Protein AF-A0A2A5NS09-F1 (afdb_monomer)

Secondary structure (DSSP, 8-state):
---------SHHHHHHHHHHHHHHHHHHHTT---HHHHHHHHHHHHHHHHHHHHHTT--HHHHIIIIIHHHHHHIIIIIHHHHTSTTSS-TT-TTTTS-HHHHHHHHHHHHHHTTSPP-

Structure (mmCIF, N/CA/C/O backbone):
data_AF-A0A2A5NS09-F1
#
_entry.id   AF-A0A2A5NS09-F1
#
loop_
_atom_site.group_PDB
_atom_site.id
_atom_site.type_symbol
_atom_site.label_atom_id
_atom_site.label_alt_id
_atom_site.label_comp_id
_atom_site.label_asym_id
_atom_site.label_entity_id
_atom_site.label_seq_id
_atom_site.pdbx_PDB_ins_code
_atom_site.Cartn_x
_atom_site.Cartn_y
_atom_site.Cartn_z
_atom_site.occupancy
_atom_site.B_iso_or_equiv
_atom_site.auth_seq_id
_atom_site.auth_comp_id
_atom_site.auth_asym_id
_atom_site.auth_atom_id
_atom_site.pdbx_PDB_model_num
ATOM 1 N N . MET A 1 1 ? -17.850 6.898 -13.454 1.00 37.12 1 MET A N 1
ATOM 2 C CA . MET A 1 1 ? -17.745 5.421 -13.516 1.00 37.12 1 MET A CA 1
ATOM 3 C C . MET A 1 1 ? -17.842 4.867 -12.102 1.00 37.12 1 MET A C 1
ATOM 5 O O . MET A 1 1 ? -17.076 5.320 -11.263 1.00 37.12 1 MET A O 1
ATOM 9 N N . ARG A 1 2 ? -18.754 3.927 -11.816 1.00 37.25 2 ARG A N 1
ATOM 10 C CA . ARG A 1 2 ? -18.730 3.177 -10.546 1.00 37.25 2 ARG A CA 1
ATOM 11 C C . ARG A 1 2 ? -17.694 2.058 -10.681 1.00 37.25 2 ARG A C 1
ATOM 13 O O . ARG A 1 2 ? -17.979 1.075 -11.358 1.00 37.25 2 ARG A O 1
ATOM 20 N N . ARG A 1 3 ? -16.507 2.205 -10.080 1.00 51.72 3 ARG A N 1
ATOM 21 C CA . ARG A 1 3 ? -15.619 1.048 -9.871 1.00 51.72 3 ARG A CA 1
ATOM 22 C C . ARG A 1 3 ? -16.339 0.081 -8.929 1.00 51.72 3 ARG A C 1
ATOM 24 O O . ARG A 1 3 ? -16.989 0.536 -7.988 1.00 51.72 3 ARG A O 1
ATOM 31 N N . HIS A 1 4 ? -16.266 -1.219 -9.193 1.00 50.66 4 HIS A N 1
ATOM 32 C CA . HIS A 1 4 ? -16.658 -2.211 -8.198 1.00 50.66 4 HIS A CA 1
ATOM 33 C C . HIS A 1 4 ? -15.612 -2.150 -7.086 1.00 50.66 4 HIS A C 1
ATOM 35 O O . HIS A 1 4 ? -14.474 -2.549 -7.288 1.00 50.66 4 HIS A O 1
ATOM 41 N N . LEU A 1 5 ? -15.967 -1.548 -5.951 1.00 58.00 5 LEU A N 1
ATOM 42 C CA . LEU A 1 5 ? -15.099 -1.547 -4.780 1.00 58.00 5 LEU A CA 1
ATOM 43 C C . LEU A 1 5 ? -15.114 -2.956 -4.192 1.00 58.00 5 LEU A C 1
ATOM 45 O O . LEU A 1 5 ? -16.172 -3.456 -3.808 1.00 58.00 5 LEU A O 1
ATOM 49 N N . MET A 1 6 ? -13.942 -3.585 -4.150 1.00 75.12 6 MET A N 1
ATOM 50 C CA . MET A 1 6 ? -13.727 -4.858 -3.474 1.00 75.12 6 MET A CA 1
ATOM 51 C C . MET A 1 6 ? -14.141 -4.713 -2.004 1.00 75.12 6 MET A C 1
ATOM 53 O O . MET A 1 6 ? -13.648 -3.840 -1.292 1.00 75.12 6 MET A O 1
ATOM 57 N N . HIS A 1 7 ? -15.108 -5.523 -1.568 1.00 80.75 7 HIS A N 1
ATOM 58 C CA . HIS A 1 7 ? -15.680 -5.420 -0.228 1.00 80.75 7 HIS A CA 1
ATOM 59 C C . HIS A 1 7 ? -15.016 -6.422 0.717 1.00 80.75 7 HIS A C 1
ATOM 61 O O . HIS A 1 7 ? -15.241 -7.632 0.621 1.00 80.75 7 HIS A O 1
ATOM 67 N N . ILE A 1 8 ? -14.206 -5.892 1.630 1.00 86.56 8 ILE A N 1
ATOM 68 C CA . ILE A 1 8 ? -13.604 -6.638 2.734 1.00 86.56 8 ILE A CA 1
ATOM 69 C C . ILE A 1 8 ? -14.675 -6.893 3.796 1.00 86.56 8 ILE A C 1
ATOM 71 O O . ILE A 1 8 ? -15.476 -6.009 4.101 1.00 86.56 8 ILE A O 1
ATOM 75 N N . ARG A 1 9 ? -14.708 -8.124 4.311 1.00 84.62 9 ARG A N 1
ATOM 76 C CA . ARG A 1 9 ? -15.764 -8.631 5.204 1.00 84.62 9 ARG A CA 1
ATOM 77 C C . ARG A 1 9 ? -15.309 -8.726 6.660 1.00 84.62 9 ARG A C 1
ATOM 79 O O . ARG A 1 9 ? -16.122 -8.581 7.565 1.00 84.62 9 ARG A O 1
ATOM 86 N N . ASP A 1 10 ? -14.020 -8.967 6.851 1.00 90.00 10 ASP A N 1
ATOM 87 C CA . ASP A 1 10 ? -13.370 -9.366 8.093 1.00 90.00 10 ASP A CA 1
ATOM 88 C C . ASP A 1 10 ? -11.856 -9.094 7.982 1.00 90.00 10 ASP A C 1
ATOM 90 O O . ASP A 1 10 ? -11.352 -8.731 6.913 1.00 90.00 10 ASP A O 1
ATOM 94 N N . THR A 1 11 ? -11.141 -9.239 9.099 1.00 91.31 11 THR A N 1
ATOM 95 C CA . THR A 1 11 ? -9.697 -8.978 9.179 1.00 91.31 11 THR A CA 1
ATOM 96 C C . THR A 1 11 ? -8.876 -9.986 8.374 1.00 91.31 11 THR A C 1
ATOM 98 O O . THR A 1 11 ? -7.915 -9.584 7.732 1.00 91.31 11 THR A O 1
ATOM 101 N N . GLU A 1 12 ? -9.278 -11.260 8.333 1.00 93.62 12 GLU A N 1
ATOM 102 C CA . GLU A 1 12 ? -8.576 -12.319 7.586 1.00 93.62 12 GLU A CA 1
ATOM 103 C C . GLU A 1 12 ? -8.541 -12.003 6.080 1.00 93.62 12 GLU A C 1
ATOM 105 O O . GLU A 1 12 ? -7.497 -12.089 5.434 1.00 93.62 12 GLU A O 1
ATOM 110 N N . HIS A 1 13 ? -9.655 -11.522 5.518 1.00 91.88 13 HIS A N 1
ATOM 111 C CA . HIS A 1 13 ? -9.697 -11.039 4.140 1.00 91.88 13 HIS A CA 1
ATOM 112 C C . HIS A 1 13 ? -8.877 -9.747 3.945 1.00 91.88 13 HIS A C 1
ATOM 114 O O . HIS A 1 13 ? -8.333 -9.537 2.864 1.00 91.88 13 HIS A O 1
ATOM 120 N N . ALA A 1 14 ? -8.747 -8.883 4.958 1.00 90.12 14 ALA A N 1
ATOM 121 C CA . ALA A 1 14 ? -7.880 -7.702 4.875 1.00 90.12 14 ALA A CA 1
ATOM 122 C C . ALA A 1 14 ? -6.386 -8.072 4.847 1.00 90.12 14 ALA A C 1
ATOM 124 O O . ALA A 1 14 ? -5.634 -7.512 4.049 1.00 90.12 14 ALA A O 1
ATOM 125 N N . GLU A 1 15 ? -5.979 -9.028 5.683 1.00 92.19 15 GLU A N 1
ATOM 126 C CA . GLU A 1 15 ? -4.620 -9.575 5.749 1.00 92.19 15 GLU A CA 1
ATOM 127 C C . GLU A 1 15 ? -4.251 -10.275 4.435 1.00 92.19 15 GLU A C 1
ATOM 129 O O . GLU A 1 15 ? -3.244 -9.926 3.821 1.00 92.19 15 GLU A O 1
ATOM 134 N N . LEU A 1 16 ? -5.126 -11.142 3.912 1.00 94.75 16 LEU A N 1
ATOM 135 C CA . LEU A 1 16 ? -4.926 -11.812 2.621 1.00 94.75 16 LEU A CA 1
ATOM 136 C C . LEU A 1 16 ? -4.728 -10.821 1.459 1.00 94.75 16 LEU A C 1
ATOM 138 O O . LEU A 1 16 ? -3.901 -11.047 0.577 1.00 94.75 16 LEU A O 1
ATOM 142 N N . LEU A 1 17 ? -5.449 -9.695 1.450 1.00 92.25 17 LEU A N 1
ATOM 143 C CA . LEU A 1 17 ? -5.276 -8.669 0.416 1.00 92.25 17 LEU A CA 1
ATOM 144 C C . LEU A 1 17 ? -3.979 -7.859 0.577 1.00 92.25 17 LEU A C 1
ATOM 146 O O . LEU A 1 17 ? -3.458 -7.369 -0.428 1.00 92.25 17 LEU A O 1
ATOM 150 N N . LEU A 1 18 ? -3.441 -7.731 1.795 1.00 91.44 18 LEU A N 1
ATOM 151 C CA . LEU A 1 18 ? -2.102 -7.176 2.028 1.00 91.44 18 LEU A CA 1
ATOM 152 C C . LEU A 1 18 ? -1.002 -8.150 1.585 1.00 91.44 18 LEU A C 1
ATOM 154 O O . LEU A 1 18 ? -0.049 -7.713 0.939 1.00 91.44 18 LEU A O 1
ATOM 158 N N . ASP A 1 19 ? -1.162 -9.449 1.837 1.00 94.12 19 ASP A N 1
ATOM 159 C CA . ASP A 1 19 ? -0.243 -10.484 1.346 1.00 94.12 19 ASP A CA 1
ATOM 160 C C . ASP A 1 19 ? -0.219 -10.529 -0.191 1.00 94.12 19 ASP A C 1
ATOM 162 O O . ASP A 1 19 ? 0.855 -10.553 -0.800 1.00 94.12 19 ASP A O 1
ATOM 166 N N . GLU A 1 20 ? -1.384 -10.445 -0.849 1.00 93.69 20 GLU A N 1
ATOM 167 C CA . GLU A 1 20 ? -1.457 -10.329 -2.312 1.00 93.69 20 GLU A CA 1
ATOM 168 C C . GLU A 1 20 ? -0.755 -9.056 -2.822 1.00 93.69 20 GLU A C 1
ATOM 170 O O . GLU A 1 20 ? -0.030 -9.113 -3.818 1.00 93.69 20 GLU A O 1
ATOM 175 N N . VAL A 1 21 ? -0.902 -7.912 -2.137 1.00 90.44 21 VAL A N 1
ATOM 176 C CA . VAL A 1 21 ? -0.146 -6.683 -2.454 1.00 90.44 21 VAL A CA 1
ATOM 177 C C . VAL A 1 21 ? 1.363 -6.920 -2.339 1.00 90.44 21 VAL A C 1
ATOM 179 O O . VAL A 1 21 ? 2.091 -6.576 -3.274 1.00 90.44 21 VAL A O 1
ATOM 182 N N . GLY A 1 22 ? 1.830 -7.550 -1.258 1.00 90.31 22 GLY A N 1
ATOM 183 C CA . GLY A 1 22 ? 3.239 -7.902 -1.064 1.00 90.31 22 GLY A CA 1
ATOM 184 C C . GLY A 1 22 ? 3.780 -8.804 -2.178 1.00 90.31 22 GLY A C 1
ATOM 185 O O . GLY A 1 22 ? 4.849 -8.534 -2.729 1.00 90.31 22 GLY A O 1
ATOM 186 N N . ALA A 1 23 ? 3.005 -9.806 -2.600 1.00 92.12 23 ALA A N 1
ATOM 187 C CA . ALA A 1 23 ? 3.361 -10.691 -3.708 1.00 92.12 23 ALA A CA 1
ATOM 188 C C . ALA A 1 23 ? 3.511 -9.936 -5.045 1.00 92.12 23 ALA A C 1
ATOM 190 O O . ALA A 1 23 ? 4.478 -10.167 -5.777 1.00 92.12 23 ALA A O 1
ATOM 191 N N . TYR A 1 24 ? 2.622 -8.983 -5.358 1.00 88.62 24 TYR A N 1
ATOM 192 C CA . TYR A 1 24 ? 2.789 -8.122 -6.538 1.00 88.62 24 TYR A CA 1
ATOM 193 C C . TYR A 1 24 ? 4.014 -7.204 -6.422 1.00 88.62 24 TYR A C 1
ATOM 195 O O . TYR A 1 24 ? 4.738 -7.029 -7.407 1.00 88.62 24 TYR A O 1
ATOM 203 N N . GLN A 1 25 ? 4.281 -6.636 -5.239 1.00 88.12 25 GLN A N 1
ATOM 204 C CA . GLN A 1 25 ? 5.475 -5.818 -5.013 1.00 88.12 25 GLN A CA 1
ATOM 205 C C . GLN A 1 25 ? 6.757 -6.631 -5.229 1.00 88.12 25 GLN A C 1
ATOM 207 O O . GLN A 1 25 ? 7.677 -6.144 -5.892 1.00 88.12 25 GLN A O 1
ATOM 212 N N . GLN A 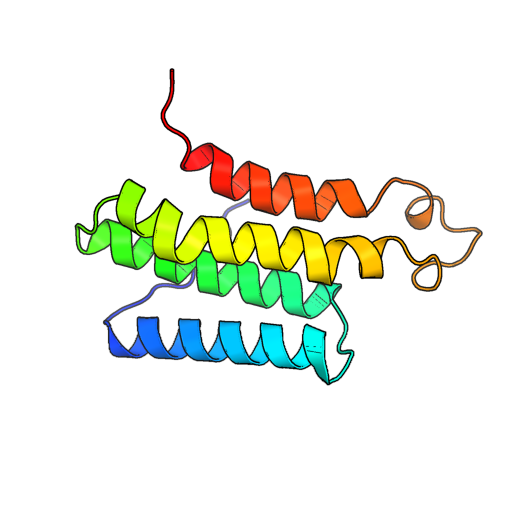1 26 ? 6.806 -7.872 -4.737 1.00 88.38 26 GLN A N 1
ATOM 213 C CA . GLN A 1 26 ? 7.933 -8.783 -4.931 1.00 88.38 26 GLN A CA 1
ATOM 214 C C . GLN A 1 26 ? 8.100 -9.170 -6.408 1.00 88.38 26 GLN A C 1
ATOM 216 O O . GLN A 1 2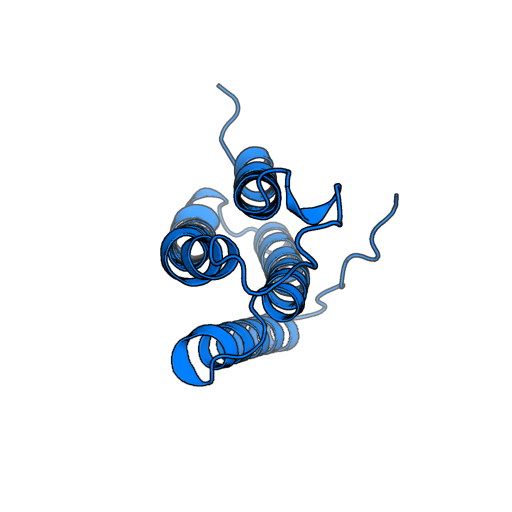6 ? 9.190 -9.021 -6.959 1.00 88.38 26 GLN A O 1
ATOM 221 N N . ALA A 1 27 ? 7.021 -9.576 -7.086 1.00 86.44 27 ALA A N 1
ATOM 222 C CA . ALA A 1 27 ? 7.055 -9.955 -8.500 1.00 86.44 27 ALA A CA 1
ATOM 223 C C . ALA A 1 27 ? 7.548 -8.810 -9.405 1.00 86.44 27 ALA A C 1
ATOM 225 O O . ALA A 1 27 ? 8.362 -9.031 -10.307 1.00 86.44 27 ALA A O 1
ATOM 226 N N . ILE A 1 28 ? 7.111 -7.571 -9.145 1.00 82.31 28 ILE A N 1
ATOM 227 C CA . ILE A 1 28 ? 7.636 -6.384 -9.832 1.00 82.31 28 ILE A CA 1
ATOM 228 C C . ILE A 1 28 ? 9.113 -6.186 -9.477 1.00 82.31 28 ILE A C 1
ATOM 230 O O . ILE A 1 28 ? 9.950 -6.066 -10.372 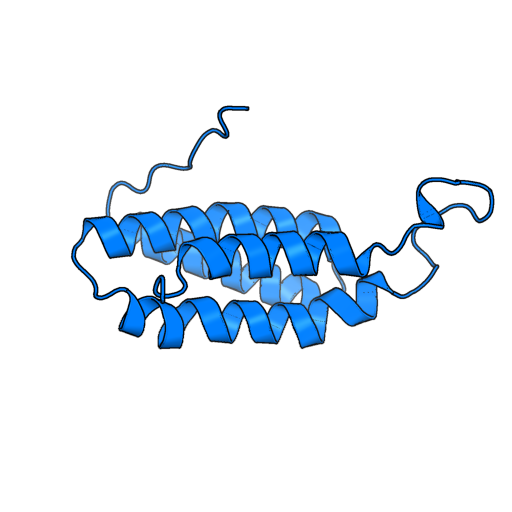1.00 82.31 28 ILE A O 1
ATOM 234 N N . THR A 1 29 ? 9.454 -6.130 -8.188 1.00 83.62 29 THR A N 1
ATOM 235 C CA . THR A 1 29 ? 10.791 -5.717 -7.732 1.00 83.62 29 THR A CA 1
ATOM 236 C C . THR A 1 29 ? 11.870 -6.719 -8.147 1.00 83.62 29 THR A C 1
ATOM 238 O O . THR A 1 29 ? 12.845 -6.316 -8.788 1.00 83.62 29 THR A O 1
ATOM 241 N N . GLU A 1 30 ? 11.666 -8.000 -7.835 1.00 85.00 30 GLU A N 1
ATOM 242 C CA . GLU A 1 30 ? 12.651 -9.084 -7.944 1.00 85.00 30 GLU A CA 1
ATOM 243 C C . GLU A 1 30 ? 12.531 -9.868 -9.254 1.00 85.00 30 GLU A C 1
ATOM 245 O O . GLU A 1 30 ? 13.534 -10.102 -9.925 1.00 85.00 30 GLU A O 1
ATOM 250 N N . SER A 1 31 ? 11.313 -10.261 -9.646 1.00 76.38 31 SER A N 1
ATOM 251 C CA . SER A 1 31 ? 11.093 -11.110 -10.831 1.00 76.38 31 SER A CA 1
ATOM 252 C C . SER A 1 31 ? 10.997 -10.331 -12.146 1.00 76.38 31 SER A C 1
ATOM 254 O O . SER A 1 31 ? 10.896 -10.938 -13.209 1.00 76.38 31 SER A O 1
ATOM 256 N N . GLY A 1 32 ? 11.014 -8.994 -12.096 1.00 76.06 32 GLY A N 1
ATOM 257 C CA . GLY A 1 32 ? 10.920 -8.145 -13.286 1.00 76.06 32 GLY A CA 1
ATOM 258 C C . GLY A 1 32 ? 9.560 -8.202 -13.991 1.00 76.06 32 GLY A C 1
ATOM 259 O O . GLY A 1 32 ? 9.492 -7.889 -15.178 1.00 76.06 32 GLY A O 1
ATOM 260 N N . ALA A 1 33 ? 8.495 -8.601 -13.285 1.00 76.50 33 ALA A N 1
ATOM 261 C CA . ALA A 1 33 ? 7.140 -8.653 -13.831 1.00 76.50 33 ALA A CA 1
ATOM 262 C C . ALA A 1 33 ? 6.664 -7.272 -14.321 1.00 76.50 33 ALA A C 1
ATOM 264 O O . ALA A 1 33 ? 7.158 -6.239 -13.858 1.00 76.50 33 ALA A O 1
ATOM 265 N N . ASP A 1 34 ? 5.684 -7.256 -15.236 1.00 74.00 34 ASP A N 1
ATOM 266 C CA . ASP A 1 34 ? 5.147 -6.014 -15.801 1.00 74.00 34 ASP A CA 1
ATOM 267 C C . ASP A 1 34 ? 4.668 -5.057 -14.689 1.00 74.00 34 ASP A C 1
ATOM 269 O O . ASP A 1 34 ? 3.691 -5.357 -13.989 1.00 74.00 34 ASP A O 1
ATOM 273 N N . PRO A 1 35 ? 5.311 -3.882 -14.532 1.00 72.44 35 PRO A N 1
ATOM 274 C CA . PRO A 1 35 ? 4.916 -2.924 -13.515 1.00 72.44 35 PRO A CA 1
ATOM 275 C C . PRO A 1 35 ? 3.532 -2.323 -13.780 1.00 72.44 35 PRO A C 1
ATOM 277 O O . PRO A 1 35 ? 2.937 -1.802 -12.842 1.00 72.44 35 PRO A O 1
ATOM 280 N N . ARG A 1 36 ? 3.000 -2.375 -15.013 1.00 69.62 36 ARG A N 1
ATOM 281 C CA . ARG A 1 36 ? 1.686 -1.800 -15.337 1.00 69.62 36 ARG A CA 1
ATOM 282 C C . ARG A 1 36 ? 0.554 -2.661 -14.780 1.00 69.62 36 ARG A C 1
ATOM 284 O O . ARG A 1 36 ? -0.230 -2.172 -13.968 1.00 69.62 36 ARG A O 1
ATOM 291 N N . GLY A 1 37 ? 0.506 -3.941 -15.156 1.00 69.75 37 GLY A N 1
ATOM 292 C CA . GLY A 1 37 ? -0.501 -4.887 -14.669 1.00 69.75 37 GLY A CA 1
ATOM 293 C C . GLY A 1 37 ? -0.464 -5.075 -13.150 1.00 69.75 37 GLY A C 1
ATOM 294 O O . GLY A 1 37 ? -1.512 -5.070 -12.503 1.00 69.75 37 GLY A O 1
ATOM 295 N N . GLY A 1 38 ? 0.733 -5.165 -12.560 1.00 78.12 38 GLY A N 1
ATOM 296 C CA . GLY A 1 38 ? 0.868 -5.285 -11.107 1.00 78.12 38 GLY A CA 1
ATOM 297 C C . GLY A 1 38 ? 0.476 -4.012 -10.341 1.00 78.12 38 GLY A C 1
ATOM 298 O O . GLY A 1 38 ? -0.128 -4.116 -9.278 1.00 78.12 38 GLY A O 1
ATOM 299 N N . ALA A 1 39 ? 0.735 -2.809 -10.874 1.00 75.94 39 ALA A N 1
ATOM 300 C CA . ALA A 1 39 ? 0.372 -1.558 -10.197 1.00 75.94 39 ALA A CA 1
ATOM 301 C C . ALA A 1 39 ? -1.146 -1.360 -10.052 1.00 75.94 39 ALA A C 1
ATOM 303 O O . ALA A 1 39 ? -1.601 -0.895 -9.006 1.00 75.94 39 ALA A O 1
ATOM 304 N N . ASP A 1 40 ? -1.936 -1.720 -11.068 1.00 77.94 40 ASP A N 1
ATOM 305 C CA . ASP A 1 40 ? -3.399 -1.636 -10.976 1.00 77.94 40 ASP A CA 1
ATOM 306 C C . ASP A 1 40 ? -3.969 -2.683 -10.004 1.00 77.94 40 ASP A C 1
ATOM 308 O O . ASP A 1 40 ? -4.848 -2.351 -9.204 1.00 77.94 40 ASP A O 1
ATOM 312 N N . ALA A 1 41 ? -3.413 -3.901 -9.995 1.00 83.44 41 ALA A N 1
ATOM 313 C CA . ALA A 1 41 ? -3.793 -4.955 -9.053 1.00 83.44 41 ALA A CA 1
ATOM 314 C C . ALA A 1 41 ? -3.462 -4.598 -7.590 1.00 83.44 41 ALA A C 1
ATOM 316 O O . ALA A 1 41 ? -4.282 -4.860 -6.705 1.00 83.44 41 ALA A O 1
ATOM 317 N N . ILE A 1 42 ? -2.306 -3.962 -7.347 1.00 86.44 42 ILE A N 1
ATOM 318 C CA . ILE A 1 42 ? -1.923 -3.397 -6.043 1.00 86.44 42 ILE A CA 1
ATOM 319 C C . ILE A 1 42 ? -2.909 -2.305 -5.633 1.00 86.44 42 ILE A C 1
ATOM 321 O O . ILE A 1 42 ? -3.451 -2.354 -4.530 1.00 86.44 42 ILE A O 1
ATOM 325 N N . LEU A 1 43 ? -3.162 -1.325 -6.510 1.00 81.44 43 LEU A N 1
ATOM 326 C CA . LEU A 1 43 ? -3.989 -0.166 -6.178 1.00 81.44 43 LEU A CA 1
ATOM 327 C C . LEU A 1 43 ? -5.412 -0.574 -5.784 1.00 81.44 43 LEU A C 1
ATOM 329 O O . LEU A 1 43 ? -5.946 -0.018 -4.828 1.00 81.44 43 LEU A O 1
ATOM 333 N N . GLU A 1 44 ? -6.029 -1.526 -6.487 1.00 84.44 44 GLU A N 1
ATOM 334 C CA . GLU A 1 44 ? -7.379 -2.014 -6.176 1.00 84.44 44 GLU A CA 1
ATOM 335 C C . GLU A 1 44 ? -7.472 -2.608 -4.760 1.00 84.44 44 GLU A C 1
ATOM 337 O O . GLU A 1 44 ? -8.320 -2.193 -3.967 1.00 84.44 44 GLU A O 1
ATOM 342 N N . ARG A 1 45 ? -6.553 -3.519 -4.425 1.00 87.88 45 ARG A N 1
ATOM 343 C CA . ARG A 1 45 ? -6.499 -4.231 -3.136 1.00 87.88 45 ARG A CA 1
ATOM 344 C C . ARG A 1 45 ? -6.155 -3.302 -1.987 1.00 87.88 45 ARG A C 1
ATOM 346 O O . ARG A 1 45 ? -6.873 -3.234 -0.994 1.00 87.88 45 ARG A O 1
ATOM 353 N N . PHE A 1 46 ? -5.092 -2.523 -2.166 1.00 87.75 46 PHE A N 1
ATOM 354 C CA . PHE A 1 46 ? -4.638 -1.542 -1.193 1.00 87.75 46 PHE A CA 1
ATOM 355 C C . PHE A 1 46 ? -5.733 -0.507 -0.893 1.00 87.75 46 PHE A C 1
ATOM 357 O O . PHE A 1 46 ? -5.956 -0.154 0.265 1.00 87.75 46 PHE A O 1
ATOM 364 N N . SER A 1 47 ? -6.495 -0.090 -1.914 1.00 83.25 47 SER A N 1
ATOM 365 C CA . SER A 1 47 ? -7.642 0.806 -1.725 1.00 83.25 47 SER A CA 1
ATOM 366 C C . SER A 1 47 ? -8.749 0.192 -0.868 1.00 83.25 47 SER A C 1
ATOM 368 O O . SER A 1 47 ? -9.380 0.900 -0.080 1.00 83.25 47 SER A O 1
ATOM 370 N N . ALA A 1 48 ? -9.007 -1.108 -1.031 1.00 86.12 48 ALA A N 1
ATOM 371 C CA . ALA A 1 48 ? -9.997 -1.828 -0.242 1.00 86.12 48 ALA A CA 1
ATOM 372 C C . ALA A 1 48 ? -9.560 -1.948 1.226 1.00 86.12 48 ALA A C 1
ATOM 374 O O . ALA A 1 48 ? -10.360 -1.671 2.118 1.00 86.12 48 ALA A O 1
ATOM 375 N N . VAL A 1 49 ? -8.284 -2.270 1.476 1.00 89.56 49 VAL A N 1
ATOM 376 C CA . VAL A 1 49 ? -7.713 -2.369 2.831 1.00 89.56 49 VAL A CA 1
ATOM 377 C C . VAL A 1 49 ? -7.752 -1.022 3.555 1.00 89.56 49 VAL A C 1
ATOM 379 O O . VAL A 1 49 ? -8.230 -0.955 4.685 1.00 89.56 49 VAL A O 1
ATOM 382 N N . VAL A 1 50 ? -7.345 0.072 2.901 1.00 87.94 50 VAL A N 1
ATOM 383 C CA . VAL A 1 50 ? -7.432 1.429 3.479 1.00 87.94 50 VAL A CA 1
ATOM 384 C C . VAL A 1 50 ? -8.879 1.794 3.834 1.00 87.94 50 VAL A C 1
ATOM 386 O O . VAL A 1 50 ? -9.139 2.289 4.931 1.00 87.94 50 VAL A O 1
ATOM 389 N N . ALA A 1 51 ? -9.840 1.508 2.948 1.00 86.31 51 ALA A N 1
ATOM 390 C CA . ALA A 1 51 ? -11.258 1.751 3.220 1.00 86.31 51 ALA A CA 1
ATOM 391 C C . ALA A 1 51 ? -11.798 0.889 4.378 1.00 86.31 51 ALA A C 1
ATOM 393 O O . ALA A 1 51 ? -12.599 1.371 5.183 1.00 86.31 51 ALA A O 1
ATOM 394 N N . TYR A 1 52 ? -11.346 -0.363 4.492 1.00 90.12 52 TYR A N 1
ATOM 395 C CA . TYR A 1 52 ? -11.701 -1.250 5.597 1.00 90.12 52 TYR A CA 1
ATOM 396 C C . TYR A 1 52 ? -11.156 -0.744 6.937 1.00 90.12 52 TYR A C 1
ATOM 398 O O . TYR A 1 52 ? -11.938 -0.594 7.873 1.00 90.12 52 TYR A O 1
ATOM 406 N N . LEU A 1 53 ? -9.869 -0.400 7.028 1.00 88.25 53 LEU A N 1
ATOM 407 C CA . LEU A 1 53 ? -9.260 0.105 8.266 1.00 88.25 53 LEU A CA 1
ATOM 408 C C . LEU A 1 53 ? -9.955 1.381 8.769 1.00 88.25 53 LEU A C 1
ATOM 410 O O . LEU A 1 53 ? -10.287 1.477 9.950 1.00 88.25 53 LEU A O 1
ATOM 414 N N . LEU A 1 54 ? -10.288 2.309 7.865 1.00 87.06 54 LEU A N 1
ATOM 415 C CA . LEU A 1 54 ? -11.104 3.483 8.198 1.00 87.06 54 LEU A CA 1
ATOM 416 C C . LEU A 1 54 ? -12.497 3.092 8.723 1.00 87.06 54 LEU A C 1
ATOM 418 O O . LEU A 1 54 ? -12.975 3.685 9.687 1.00 87.06 54 LEU A O 1
ATOM 422 N N . SER A 1 55 ? -13.139 2.068 8.147 1.00 88.75 55 SER A N 1
ATOM 423 C CA . SER A 1 55 ? -14.436 1.566 8.636 1.00 88.75 55 SER A CA 1
ATOM 424 C C . SER A 1 55 ? -14.363 0.899 10.017 1.00 88.75 55 SER A C 1
ATOM 426 O O . SER A 1 55 ? -15.353 0.914 10.745 1.00 88.75 55 SER A O 1
ATOM 428 N N . GLN A 1 56 ? -13.202 0.347 10.389 1.00 90.94 56 GLN A N 1
ATOM 429 C CA . GLN A 1 56 ? -12.939 -0.223 11.717 1.00 90.94 56 GLN A CA 1
ATOM 430 C C . GLN A 1 56 ? -12.536 0.840 12.760 1.00 90.94 56 GLN A C 1
ATOM 432 O O . GLN A 1 56 ? -12.317 0.505 13.921 1.00 90.94 56 GLN A O 1
ATOM 437 N N . GLY A 1 57 ? -12.455 2.120 12.373 1.00 90.56 57 GLY A N 1
ATOM 438 C CA . GLY A 1 57 ? -12.143 3.231 13.276 1.00 90.56 57 GLY A CA 1
ATOM 439 C C . GLY A 1 57 ? -10.65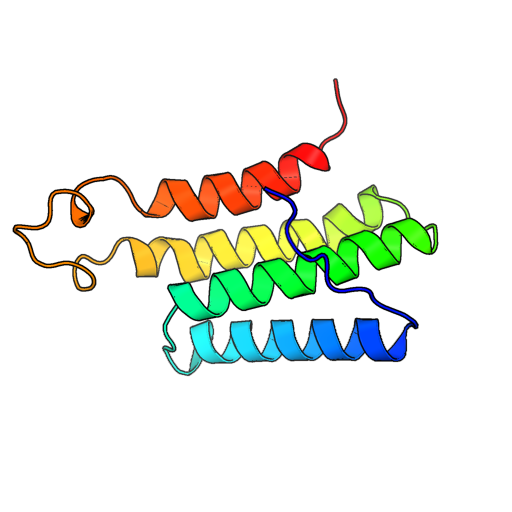0 3.490 13.502 1.00 90.56 57 GLY A C 1
ATOM 440 O O . GLY A 1 57 ? -10.306 4.204 14.441 1.00 90.56 57 GLY A O 1
ATOM 441 N N . TYR A 1 58 ? -9.763 2.948 12.660 1.00 89.38 58 TYR A N 1
ATOM 442 C CA . TYR A 1 58 ? -8.341 3.304 12.695 1.00 89.38 58 TYR A CA 1
ATOM 443 C C . TYR A 1 58 ? -8.137 4.764 12.272 1.00 89.38 58 TYR A C 1
ATOM 445 O O . TYR A 1 58 ? -8.755 5.248 11.320 1.00 89.38 58 TYR A O 1
ATOM 453 N N . GLU A 1 59 ? -7.236 5.464 12.962 1.00 90.44 59 GLU A N 1
ATOM 454 C CA . GLU A 1 59 ? -6.939 6.866 12.678 1.00 90.44 59 GLU A CA 1
ATOM 455 C C . GLU A 1 59 ? -6.278 7.038 11.305 1.00 90.44 59 GLU A C 1
ATOM 457 O O . GLU A 1 59 ? -5.322 6.340 10.957 1.00 90.44 59 GLU A O 1
ATOM 462 N N . LEU A 1 60 ? -6.767 8.018 10.538 1.00 83.12 60 LEU A N 1
ATOM 463 C CA . LEU A 1 60 ? -6.285 8.295 9.184 1.00 83.12 60 LEU A CA 1
ATOM 464 C C . LEU A 1 60 ? -4.778 8.580 9.152 1.00 83.12 60 LEU A C 1
ATOM 466 O O . LEU A 1 60 ? -4.105 8.151 8.221 1.00 83.12 60 LEU A O 1
ATOM 470 N N . ASP A 1 61 ? -4.244 9.256 10.168 1.00 82.62 6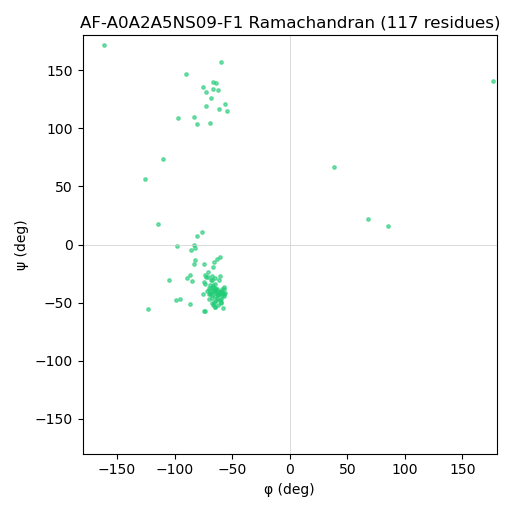1 ASP A N 1
ATOM 471 C CA . ASP A 1 61 ? -2.824 9.608 10.237 1.00 82.62 61 ASP A CA 1
ATOM 472 C C . ASP A 1 61 ? -1.946 8.366 10.466 1.00 82.62 61 ASP A C 1
ATOM 474 O O . ASP A 1 61 ? -0.927 8.201 9.800 1.00 82.62 61 ASP A O 1
ATOM 478 N N . SER A 1 62 ? -2.412 7.413 11.279 1.00 86.69 62 SER A N 1
ATOM 479 C CA . SER A 1 62 ? -1.755 6.111 11.449 1.00 86.69 62 SER A CA 1
ATOM 480 C C . SER A 1 62 ? -1.747 5.305 10.140 1.00 86.69 62 SER A C 1
ATOM 482 O O . SER A 1 62 ? -0.715 4.771 9.730 1.00 86.69 62 SER A O 1
ATOM 484 N N . ILE A 1 63 ? -2.869 5.298 9.407 1.00 84.88 63 ILE A N 1
ATOM 485 C CA . ILE A 1 63 ? -2.969 4.668 8.079 1.00 84.88 63 ILE A CA 1
ATOM 486 C C . ILE A 1 63 ? -2.055 5.373 7.054 1.00 84.88 63 ILE A C 1
ATOM 488 O O . ILE A 1 63 ? -1.427 4.699 6.228 1.00 84.88 63 ILE A O 1
ATOM 492 N N . ARG A 1 64 ? -1.938 6.713 7.099 1.00 83.06 64 ARG A N 1
ATOM 493 C CA . ARG A 1 64 ? -1.014 7.479 6.239 1.00 83.06 64 ARG A CA 1
ATOM 494 C C . ARG A 1 64 ? 0.422 7.013 6.435 1.00 83.06 64 ARG A C 1
ATOM 496 O O . ARG A 1 64 ? 1.083 6.663 5.460 1.00 83.06 64 ARG A O 1
ATOM 503 N N . GLU A 1 65 ? 0.880 7.024 7.681 1.00 84.62 65 GLU A N 1
ATOM 504 C CA . GLU A 1 65 ? 2.274 6.764 8.035 1.00 84.62 65 GLU A CA 1
ATOM 505 C C . GLU A 1 65 ? 2.673 5.304 7.823 1.00 84.62 65 GLU A C 1
ATOM 507 O O . GLU A 1 65 ? 3.746 5.043 7.281 1.00 84.62 65 GLU A O 1
ATOM 512 N N . GLN A 1 66 ? 1.815 4.352 8.201 1.00 87.62 66 GLN A N 1
ATOM 513 C CA . GLN A 1 66 ? 2.167 2.929 8.178 1.00 87.62 66 GLN A CA 1
ATOM 514 C C . GLN A 1 66 ? 1.922 2.251 6.825 1.00 87.62 66 GLN A C 1
ATOM 516 O O . GLN A 1 66 ? 2.595 1.272 6.512 1.00 87.62 66 GLN A O 1
ATOM 521 N N . LEU A 1 67 ? 0.981 2.751 6.015 1.00 86.94 67 LEU A N 1
ATOM 522 C CA . LEU A 1 67 ? 0.587 2.107 4.757 1.00 86.94 67 LEU A CA 1
ATOM 523 C C . LEU A 1 67 ? 0.746 3.032 3.547 1.00 86.94 67 LEU A C 1
ATOM 525 O O . LEU A 1 67 ? 1.414 2.670 2.577 1.00 86.94 67 LEU A O 1
ATOM 529 N N . ILE A 1 68 ? 0.130 4.219 3.567 1.00 82.62 68 ILE A N 1
ATOM 530 C CA . ILE A 1 68 ? 0.005 5.049 2.355 1.00 82.62 68 ILE A CA 1
ATOM 531 C C . ILE A 1 68 ? 1.353 5.636 1.921 1.00 82.62 68 ILE A C 1
ATOM 533 O O . ILE A 1 68 ? 1.688 5.564 0.737 1.00 82.62 68 ILE A O 1
ATOM 537 N N . TYR A 1 69 ? 2.139 6.203 2.841 1.00 84.75 69 TYR A N 1
ATOM 538 C CA . TYR A 1 69 ? 3.445 6.774 2.502 1.00 84.75 69 TYR A CA 1
ATOM 539 C C . TYR A 1 69 ? 4.472 5.704 2.085 1.00 84.75 69 TYR A C 1
ATOM 541 O O . TYR A 1 69 ? 5.060 5.885 1.018 1.00 84.75 69 TYR A O 1
ATOM 549 N N . PRO A 1 70 ? 4.636 4.560 2.788 1.00 85.44 70 PRO A N 1
ATOM 550 C CA . PRO A 1 70 ? 5.510 3.480 2.322 1.00 85.44 70 PRO A CA 1
ATOM 551 C C . PRO A 1 70 ? 5.134 2.951 0.931 1.00 85.44 70 PRO A C 1
ATOM 553 O O . PRO A 1 70 ? 6.010 2.772 0.084 1.00 85.44 70 PRO A O 1
ATOM 556 N N . MET A 1 71 ? 3.836 2.768 0.652 1.00 85.19 71 MET A N 1
ATOM 557 C CA . MET A 1 71 ? 3.355 2.332 -0.665 1.00 85.19 71 MET A CA 1
ATOM 558 C C . MET A 1 71 ? 3.640 3.371 -1.760 1.00 85.19 71 MET A C 1
ATOM 560 O O . MET A 1 71 ? 4.111 3.022 -2.847 1.00 85.19 71 MET A O 1
ATOM 564 N N . ARG A 1 72 ? 3.395 4.659 -1.475 1.00 78.56 72 ARG A N 1
ATOM 565 C CA . ARG A 1 72 ? 3.702 5.769 -2.389 1.00 78.56 72 ARG A CA 1
ATOM 566 C C . ARG A 1 72 ? 5.190 5.810 -2.717 1.00 78.56 72 ARG A C 1
ATOM 568 O O . ARG A 1 72 ? 5.548 5.884 -3.890 1.00 78.56 72 ARG A O 1
ATOM 575 N N . ASP A 1 73 ? 6.041 5.753 -1.700 1.00 79.94 73 ASP A N 1
ATOM 576 C CA . ASP A 1 73 ? 7.484 5.894 -1.865 1.00 79.94 73 ASP A CA 1
ATOM 577 C C . ASP A 1 73 ? 8.059 4.678 -2.612 1.00 79.94 73 ASP A C 1
ATOM 579 O O . ASP A 1 73 ? 8.801 4.853 -3.580 1.00 79.94 73 ASP A O 1
ATOM 583 N N . TRP A 1 74 ? 7.617 3.452 -2.294 1.00 83.75 74 TRP A N 1
ATOM 584 C CA . TRP A 1 74 ? 7.958 2.261 -3.084 1.00 83.75 74 TRP A CA 1
ATOM 585 C C . TRP A 1 74 ? 7.549 2.403 -4.559 1.00 83.75 74 TRP A C 1
ATOM 587 O O . TRP A 1 74 ? 8.348 2.105 -5.447 1.00 83.75 74 TRP A O 1
ATOM 597 N N . ALA A 1 75 ? 6.345 2.900 -4.860 1.00 78.25 75 ALA A N 1
ATOM 598 C CA . ALA A 1 75 ? 5.908 3.083 -6.244 1.00 78.25 75 ALA A CA 1
ATOM 599 C C . ALA A 1 75 ? 6.725 4.161 -6.987 1.00 78.25 75 ALA A C 1
ATOM 601 O O . ALA A 1 75 ? 7.057 3.988 -8.165 1.00 78.25 75 ALA A O 1
ATOM 602 N N . VAL A 1 76 ? 7.100 5.246 -6.300 1.00 76.38 76 VAL A N 1
ATOM 603 C CA . VAL A 1 76 ? 7.959 6.312 -6.842 1.00 76.38 76 VAL A CA 1
ATOM 604 C C . VAL A 1 76 ? 9.366 5.798 -7.163 1.00 76.38 76 VAL A C 1
ATOM 606 O O . VAL A 1 76 ? 9.896 6.144 -8.217 1.00 76.38 76 VAL A O 1
ATOM 609 N N . PHE A 1 77 ? 9.965 4.955 -6.316 1.00 77.50 77 PHE A N 1
ATOM 610 C CA . PHE A 1 77 ? 11.335 4.467 -6.528 1.00 77.50 77 PHE A CA 1
ATOM 611 C C . PHE A 1 77 ? 11.432 3.182 -7.369 1.00 77.50 77 PHE A C 1
ATOM 613 O O . PHE A 1 77 ? 12.422 3.000 -8.078 1.00 77.50 77 PHE A O 1
ATOM 620 N N . THR A 1 78 ? 10.417 2.315 -7.355 1.00 76.25 78 THR A N 1
ATOM 621 C CA . THR A 1 78 ? 10.442 1.020 -8.062 1.00 76.25 78 THR A CA 1
ATOM 622 C C . THR A 1 78 ? 9.722 1.063 -9.406 1.00 76.25 78 THR A C 1
ATOM 624 O O . THR A 1 78 ? 10.258 0.587 -10.411 1.00 76.25 78 THR A O 1
ATOM 627 N N . ILE A 1 79 ? 8.507 1.620 -9.449 1.00 72.31 79 ILE A N 1
ATOM 628 C CA . ILE A 1 79 ? 7.651 1.558 -10.640 1.00 72.31 79 ILE A CA 1
ATOM 629 C C . ILE A 1 79 ? 7.953 2.710 -11.603 1.00 72.31 79 ILE A C 1
ATOM 631 O O . ILE A 1 79 ? 8.196 2.468 -12.790 1.00 72.31 79 ILE A O 1
ATOM 635 N N . ALA A 1 80 ? 7.973 3.956 -11.117 1.00 66.62 80 ALA A N 1
ATOM 636 C CA . ALA A 1 80 ? 8.114 5.125 -11.990 1.00 66.62 80 ALA A CA 1
ATOM 637 C C . ALA A 1 80 ? 9.383 5.099 -12.881 1.00 66.62 80 ALA A C 1
ATOM 639 O O . ALA A 1 80 ? 9.249 5.376 -14.075 1.00 66.62 80 ALA A O 1
ATOM 640 N N . PRO A 1 81 ? 10.582 4.690 -12.406 1.00 66.19 81 PRO A N 1
ATOM 641 C CA . PRO A 1 81 ? 11.780 4.639 -13.250 1.00 66.19 81 PRO A CA 1
ATOM 642 C C . PRO A 1 81 ? 11.721 3.555 -14.332 1.00 66.19 81 PRO A C 1
ATOM 644 O O . PRO A 1 81 ? 12.288 3.726 -15.411 1.00 66.19 81 PRO A O 1
ATOM 647 N N . ARG A 1 82 ? 11.021 2.441 -14.072 1.00 62.97 82 ARG A N 1
ATOM 648 C CA . ARG A 1 82 ? 10.844 1.350 -15.045 1.00 62.97 82 ARG A CA 1
ATOM 649 C C . ARG A 1 82 ? 9.844 1.729 -16.139 1.00 62.97 82 ARG A C 1
ATOM 651 O O . ARG A 1 82 ? 10.042 1.360 -17.289 1.00 62.97 82 ARG A O 1
ATOM 658 N N . TRP A 1 83 ? 8.838 2.540 -15.808 1.00 59.16 83 TRP A N 1
ATOM 659 C CA . TRP A 1 83 ? 7.849 3.064 -16.762 1.00 59.16 83 TRP A CA 1
ATOM 660 C C . TRP A 1 83 ? 8.405 4.175 -17.679 1.00 59.16 83 TRP A C 1
ATOM 662 O O . TRP A 1 83 ? 7.812 4.470 -18.713 1.00 59.16 83 TRP A O 1
ATOM 672 N N . ILE A 1 84 ? 9.541 4.786 -17.321 1.00 51.00 84 ILE A N 1
ATOM 673 C CA . ILE A 1 84 ? 10.242 5.799 -18.137 1.00 51.00 84 ILE A CA 1
ATOM 674 C C . ILE A 1 84 ? 11.125 5.152 -19.226 1.00 51.00 84 ILE A C 1
ATOM 676 O O . ILE A 1 84 ? 11.552 5.836 -20.157 1.00 51.00 84 ILE A O 1
ATOM 680 N N . ARG A 1 85 ? 11.386 3.835 -19.171 1.00 44.03 85 ARG A N 1
ATOM 681 C CA . ARG A 1 85 ? 12.144 3.149 -20.229 1.00 44.03 85 ARG A CA 1
ATOM 682 C C . ARG A 1 85 ? 11.295 3.006 -21.505 1.00 44.03 85 ARG A C 1
ATOM 684 O O . ARG A 1 85 ? 10.167 2.524 -21.418 1.00 44.03 85 ARG A O 1
ATOM 691 N N . PRO A 1 86 ? 11.825 3.364 -22.691 1.00 42.84 86 PRO A N 1
ATOM 692 C CA . PRO A 1 86 ? 11.057 3.441 -23.940 1.00 42.84 86 PRO A CA 1
ATOM 693 C C . PRO A 1 86 ? 10.738 2.081 -24.590 1.00 42.84 86 PRO A C 1
ATOM 695 O O . PRO A 1 86 ? 10.261 2.040 -25.715 1.00 42.84 86 PRO A O 1
ATOM 698 N N . GLU A 1 87 ? 10.972 0.959 -23.907 1.00 42.16 87 GLU A N 1
ATOM 699 C CA . GLU A 1 87 ? 10.778 -0.398 -24.450 1.00 42.16 87 GLU A CA 1
ATOM 700 C C . GLU A 1 87 ? 9.304 -0.864 -24.425 1.00 42.16 87 GLU A C 1
ATOM 702 O O . GLU A 1 87 ? 8.999 -2.012 -24.735 1.00 42.16 87 GLU A O 1
ATOM 707 N N . ALA A 1 88 ? 8.372 0.030 -24.075 1.00 42.91 88 ALA A N 1
ATOM 708 C CA . ALA A 1 88 ? 6.938 -0.241 -23.982 1.00 42.91 88 ALA A CA 1
ATOM 709 C C . ALA A 1 88 ? 6.098 0.742 -24.825 1.00 42.91 88 ALA A C 1
ATOM 711 O O . ALA A 1 88 ? 5.208 1.414 -24.286 1.00 42.91 88 ALA A O 1
ATOM 712 N N . GLY A 1 89 ? 6.397 0.799 -26.129 1.00 39.31 89 GLY A N 1
ATOM 713 C CA . GLY A 1 89 ? 5.636 1.506 -27.167 1.00 39.31 89 GLY A CA 1
ATOM 714 C C . GLY A 1 89 ? 6.313 1.430 -28.545 1.00 39.31 89 GLY A C 1
ATOM 715 O O . GLY A 1 89 ? 7.535 1.525 -28.636 1.00 39.31 89 GLY A O 1
ATOM 716 N N . ASP A 1 90 ? 5.533 1.262 -29.618 1.00 41.19 90 ASP A N 1
ATOM 717 C CA . ASP A 1 90 ? 6.018 1.483 -30.992 1.00 41.19 90 ASP A CA 1
ATOM 718 C C . ASP A 1 90 ? 6.429 2.965 -31.123 1.00 41.19 90 ASP A C 1
ATOM 720 O O . ASP A 1 90 ? 5.653 3.831 -30.707 1.00 41.19 90 ASP A O 1
ATOM 724 N N . PRO A 1 91 ? 7.606 3.309 -31.684 1.00 43.31 91 PRO A N 1
ATOM 725 C CA . PRO A 1 91 ? 8.029 4.705 -31.837 1.00 43.31 91 PRO A CA 1
ATOM 726 C C . PRO A 1 91 ? 7.089 5.566 -32.704 1.00 43.31 91 PRO A C 1
ATOM 728 O O . PRO A 1 91 ? 7.244 6.786 -32.724 1.00 43.31 91 PRO A O 1
ATOM 731 N N . ASN A 1 92 ? 6.122 4.963 -33.404 1.00 44.94 92 ASN A N 1
ATOM 732 C CA . ASN A 1 92 ? 5.095 5.649 -34.191 1.00 44.94 92 ASN A CA 1
ATOM 733 C C . ASN A 1 92 ? 3.747 5.800 -33.463 1.00 44.94 92 ASN A C 1
ATOM 735 O O . ASN A 1 92 ? 2.821 6.373 -34.038 1.00 44.94 92 ASN A O 1
ATOM 739 N N . ASP A 1 93 ? 3.603 5.303 -32.231 1.00 45.81 93 ASP A N 1
ATOM 740 C CA . ASP A 1 93 ? 2.374 5.457 -31.452 1.00 45.81 93 ASP A CA 1
ATOM 741 C C . ASP A 1 93 ? 2.334 6.828 -30.736 1.00 45.81 93 ASP A C 1
ATOM 743 O O . ASP A 1 93 ? 3.066 7.042 -29.760 1.00 45.81 93 ASP A O 1
ATOM 747 N N . PRO A 1 94 ? 1.458 7.772 -31.144 1.00 42.09 94 PRO A N 1
ATOM 748 C CA . PRO A 1 94 ? 1.338 9.071 -30.483 1.00 42.09 94 PRO A CA 1
ATOM 749 C C . PRO A 1 94 ? 0.806 8.970 -29.043 1.00 42.09 94 PRO A C 1
ATOM 751 O O . PRO A 1 94 ? 0.957 9.922 -28.277 1.00 42.09 94 PRO A O 1
ATOM 754 N N . GLN A 1 95 ? 0.225 7.832 -28.640 1.00 43.91 95 GLN A N 1
ATOM 755 C CA . GLN A 1 95 ? -0.151 7.551 -27.252 1.00 43.91 95 GLN A CA 1
ATOM 756 C C . GLN A 1 95 ? 1.085 7.272 -26.371 1.00 43.91 95 GLN A C 1
ATOM 758 O O . GLN A 1 95 ? 1.071 7.570 -25.175 1.00 43.91 95 GLN A O 1
ATOM 763 N N . SER A 1 96 ? 2.171 6.755 -26.958 1.00 41.56 96 SER A N 1
ATOM 764 C CA . SER A 1 96 ? 3.415 6.390 -26.265 1.00 41.56 96 SER A CA 1
ATOM 765 C C . SER A 1 96 ? 4.371 7.576 -26.041 1.00 41.56 96 SER A C 1
ATOM 767 O O . SER A 1 96 ? 5.232 7.518 -25.163 1.00 41.56 96 SER A O 1
ATOM 769 N N . ALA A 1 97 ? 4.187 8.695 -26.752 1.00 36.97 97 ALA A N 1
ATOM 770 C CA . ALA A 1 97 ? 5.007 9.907 -26.615 1.00 36.97 97 ALA A CA 1
ATOM 771 C C . ALA A 1 97 ? 4.609 10.835 -25.435 1.00 36.97 97 ALA A C 1
ATOM 773 O O . ALA A 1 97 ? 5.252 11.860 -25.204 1.00 36.97 97 ALA A O 1
ATOM 774 N N . GLY A 1 98 ? 3.546 10.509 -24.685 1.00 37.97 98 GLY A N 1
ATOM 775 C CA . GLY A 1 98 ? 2.907 11.399 -23.703 1.00 37.97 98 GLY A CA 1
ATOM 776 C C . GLY A 1 98 ? 3.085 11.011 -22.228 1.00 37.97 98 GLY A C 1
ATOM 777 O O . GLY A 1 98 ? 2.128 10.579 -21.595 1.00 37.97 98 GLY A O 1
ATOM 778 N N . ALA A 1 99 ? 4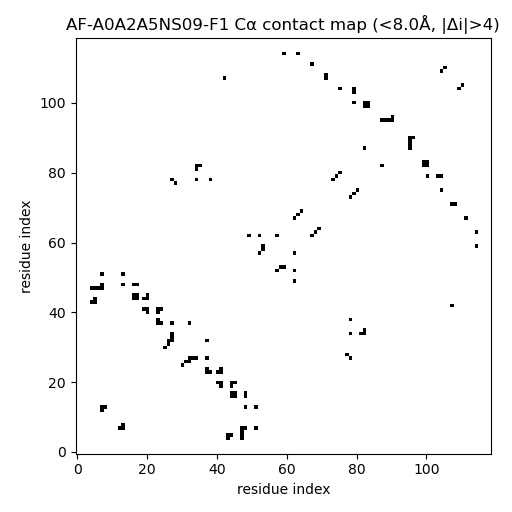.281 11.219 -21.666 1.00 41.19 99 ALA A N 1
ATOM 779 C CA . ALA A 1 99 ? 4.588 11.208 -20.220 1.00 41.19 99 ALA A CA 1
ATOM 780 C C . ALA A 1 99 ? 3.863 10.148 -19.333 1.00 41.19 99 ALA A C 1
ATOM 782 O O . ALA A 1 99 ? 3.111 10.512 -18.420 1.00 41.19 99 ALA A O 1
ATOM 783 N N . PRO A 1 100 ? 4.143 8.838 -19.502 1.00 43.88 100 PRO A N 1
ATOM 784 C CA . PRO A 1 100 ? 3.480 7.774 -18.735 1.00 43.88 100 PRO A CA 1
ATOM 785 C C . PRO A 1 100 ? 3.679 7.840 -17.210 1.00 43.88 100 PRO A C 1
ATOM 787 O O . PRO A 1 100 ? 2.813 7.394 -16.457 1.00 43.88 100 PRO A O 1
ATOM 790 N N . SER A 1 101 ? 4.787 8.427 -16.736 1.00 44.72 101 SER A N 1
ATOM 791 C CA . SER A 1 101 ? 5.077 8.586 -15.301 1.00 44.72 101 SER A CA 1
ATOM 792 C C . SER A 1 101 ? 4.032 9.434 -14.573 1.00 44.72 101 SER A C 1
ATOM 794 O O . SER A 1 101 ? 3.744 9.178 -13.403 1.00 44.72 101 SER A O 1
ATOM 796 N N . LYS A 1 102 ? 3.416 10.398 -15.272 1.00 41.28 102 LYS A N 1
ATOM 797 C CA . LYS A 1 102 ? 2.383 11.260 -14.703 1.00 41.28 102 LYS A CA 1
ATOM 798 C C . LYS A 1 102 ? 1.118 10.479 -14.354 1.00 41.28 102 LYS A C 1
ATOM 800 O O . LYS A 1 102 ? 0.505 10.790 -13.348 1.00 41.28 102 LYS A O 1
ATOM 805 N N . TYR A 1 103 ? 0.738 9.446 -15.114 1.00 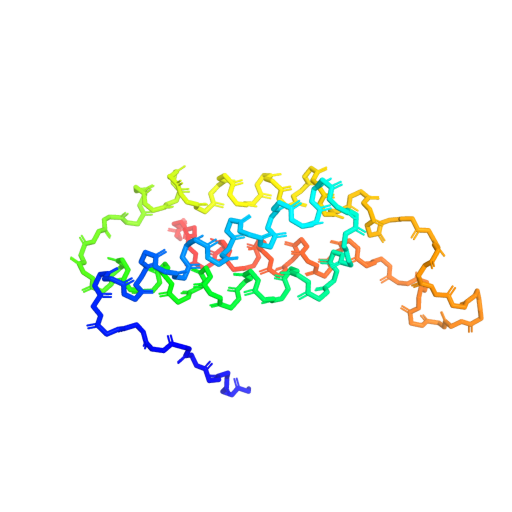45.06 103 TYR A N 1
ATOM 806 C CA . TYR A 1 103 ? -0.509 8.724 -14.841 1.00 45.06 103 TYR A CA 1
ATOM 807 C C . TYR A 1 103 ? -0.480 8.008 -13.490 1.00 45.06 103 TYR A C 1
ATOM 809 O O . TYR A 1 103 ? -1.368 8.240 -12.681 1.00 45.06 103 TYR A O 1
ATOM 817 N N . LEU A 1 104 ? 0.528 7.171 -13.210 1.00 46.97 104 LEU A N 1
ATOM 818 C CA . LEU A 1 104 ? 0.574 6.462 -11.927 1.00 46.97 104 LEU A CA 1
ATOM 819 C C . LEU A 1 104 ? 0.952 7.3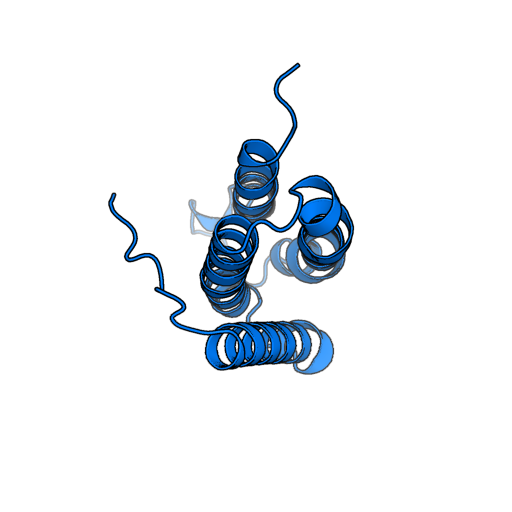98 -10.771 1.00 46.97 104 LEU A C 1
ATOM 821 O O . LEU A 1 104 ? 0.396 7.250 -9.687 1.00 46.97 104 LEU A O 1
ATOM 825 N N . TYR A 1 105 ? 1.813 8.398 -11.000 1.00 48.91 105 TYR A N 1
ATOM 826 C CA . TYR A 1 105 ? 2.076 9.427 -9.994 1.00 48.91 105 TYR A CA 1
ATOM 827 C C . TYR A 1 105 ? 0.798 10.197 -9.640 1.00 48.91 105 TYR A C 1
ATOM 829 O O . TYR A 1 105 ? 0.481 10.288 -8.464 1.00 48.91 105 TYR A O 1
ATOM 837 N N . ASP A 1 106 ? 0.007 10.669 -10.608 1.00 54.44 106 ASP A N 1
ATOM 838 C CA . ASP A 1 106 ? -1.269 11.361 -10.364 1.00 54.44 106 ASP A CA 1
ATOM 839 C C . ASP A 1 106 ? -2.363 10.408 -9.850 1.00 54.44 106 ASP A C 1
ATOM 841 O O . ASP A 1 106 ? -3.259 10.839 -9.130 1.00 54.44 106 ASP A O 1
ATOM 845 N N . LYS A 1 107 ? -2.321 9.111 -10.182 1.00 57.91 107 LYS A N 1
ATOM 846 C CA . LYS A 1 107 ? -3.286 8.113 -9.690 1.00 57.91 107 LYS A CA 1
ATOM 847 C C . LYS A 1 107 ? -2.997 7.746 -8.238 1.00 57.91 107 LYS A C 1
ATOM 849 O O . LYS A 1 107 ? -3.936 7.695 -7.456 1.00 57.91 107 LYS A O 1
ATOM 854 N N . ILE A 1 108 ? -1.728 7.561 -7.867 1.00 53.09 108 ILE A N 1
ATOM 855 C CA . ILE A 1 108 ? -1.301 7.327 -6.483 1.00 53.09 108 ILE A CA 1
ATOM 856 C C . ILE A 1 108 ? -1.390 8.629 -5.691 1.00 53.09 108 ILE A C 1
ATOM 858 O O . ILE A 1 108 ? -2.150 8.662 -4.739 1.00 53.09 108 ILE A O 1
ATOM 862 N N . THR A 1 109 ? -0.732 9.724 -6.088 1.00 53.69 109 THR A N 1
ATOM 863 C CA . THR A 1 109 ? -0.830 11.003 -5.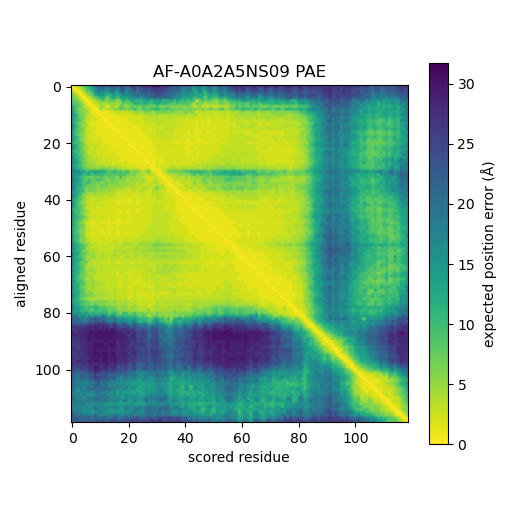354 1.00 53.69 109 THR A CA 1
ATOM 864 C C . THR A 1 109 ? -2.229 11.609 -5.378 1.00 53.69 109 THR A C 1
ATOM 866 O O . THR A 1 109 ? -2.614 12.250 -4.413 1.00 53.69 109 THR A O 1
ATOM 869 N N . GLY A 1 110 ? -3.047 11.378 -6.407 1.00 62.38 110 GLY A N 1
ATOM 870 C CA . GLY A 1 110 ? -4.472 11.722 -6.383 1.00 62.38 110 GLY A CA 1
ATOM 871 C C . GLY A 1 110 ? -5.258 10.861 -5.391 1.00 62.38 110 GLY A C 1
ATOM 872 O O . GLY A 1 110 ? -6.093 11.380 -4.653 1.00 62.38 110 GLY A O 1
ATOM 873 N N . TYR A 1 111 ? -4.942 9.564 -5.315 1.00 53.72 111 TYR A N 1
ATOM 874 C CA . TYR A 1 111 ? -5.492 8.642 -4.320 1.00 53.72 111 TYR A CA 1
ATOM 875 C C . TYR A 1 111 ? -4.952 8.897 -2.897 1.00 53.72 111 TYR A C 1
ATOM 877 O O . TYR A 1 111 ? -5.654 8.591 -1.940 1.00 53.72 111 TYR A O 1
ATOM 885 N N . THR A 1 112 ? -3.774 9.510 -2.720 1.00 53.25 112 THR A N 1
ATOM 886 C CA . THR A 1 112 ? -3.293 9.981 -1.407 1.00 53.25 112 THR A CA 1
ATOM 887 C C . THR A 1 112 ? -3.828 11.369 -1.059 1.00 53.25 112 THR A C 1
ATOM 889 O O . THR A 1 112 ? -4.084 11.620 0.108 1.00 53.25 112 THR A O 1
ATOM 892 N N . LYS A 1 113 ? -4.074 12.252 -2.037 1.00 57.47 113 LYS A N 1
ATOM 893 C CA . LYS A 1 113 ? -4.608 13.616 -1.836 1.00 57.47 113 LYS A CA 1
ATOM 894 C C . LYS A 1 113 ? -6.025 13.661 -1.285 1.00 57.47 113 LYS A C 1
ATOM 896 O O . LYS A 1 113 ? -6.336 14.529 -0.482 1.00 57.47 113 LYS A O 1
ATOM 901 N N . GLN A 1 114 ? -6.879 12.709 -1.655 1.00 58.25 114 GLN A N 1
ATOM 902 C CA . GLN A 1 114 ? -8.176 12.509 -0.982 1.00 58.25 114 GLN A CA 1
ATOM 903 C C . GLN A 1 114 ? -8.029 12.109 0.505 1.00 58.25 114 GLN A C 1
ATOM 905 O O . GLN A 1 114 ? -9.007 12.136 1.245 1.00 58.25 114 GLN A O 1
ATOM 910 N N . PHE A 1 115 ? -6.814 11.748 0.933 1.00 53.06 115 PHE A N 1
ATOM 911 C CA . PHE A 1 115 ? -6.420 11.476 2.311 1.00 53.06 115 PHE A CA 1
ATOM 912 C C . PHE A 1 115 ? -5.394 12.494 2.841 1.00 53.06 115 PHE A C 1
ATOM 914 O O . PHE A 1 115 ? -4.750 12.218 3.849 1.00 53.06 115 PHE A O 1
ATOM 921 N N . GLU A 1 116 ? -5.233 13.666 2.223 1.00 52.56 116 GLU A N 1
ATOM 922 C CA . GLU A 1 116 ? -4.495 14.791 2.816 1.00 52.56 116 GLU A CA 1
ATOM 923 C C . GLU A 1 116 ? -5.472 15.661 3.631 1.00 52.56 116 GLU A C 1
ATOM 925 O O . GLU A 1 116 ? -6.656 15.746 3.286 1.00 52.56 116 GLU A O 1
ATOM 930 N N . PRO A 1 117 ? -5.040 16.282 4.745 1.00 44.97 117 PRO A N 1
ATOM 931 C CA . PRO A 1 117 ? -5.922 17.144 5.517 1.00 44.97 117 PRO A CA 1
ATOM 932 C C . PRO A 1 117 ? -6.235 18.398 4.693 1.00 44.97 117 PRO A C 1
ATOM 934 O O . PRO A 1 117 ? -5.328 19.096 4.239 1.00 44.97 117 PRO A O 1
ATOM 937 N N . SER A 1 118 ? -7.524 18.692 4.500 1.00 52.38 118 SER A N 1
ATOM 938 C CA . SER A 1 118 ? -7.942 19.960 3.891 1.00 52.38 118 SER A CA 1
ATOM 939 C C . SER A 1 118 ? -7.470 21.114 4.775 1.00 52.38 118 SER A C 1
ATOM 941 O O . SER A 1 118 ? -7.870 21.191 5.936 1.00 52.38 118 SER A O 1
ATOM 943 N N . SER A 1 119 ? -6.588 21.954 4.228 1.00 45.41 119 SER A N 1
ATOM 944 C CA . SER A 1 119 ? -6.149 23.214 4.848 1.00 45.41 119 SER A CA 1
ATOM 945 C C . SER A 1 119 ? -7.206 24.306 4.708 1.00 45.41 119 SER A C 1
ATOM 947 O O . SER A 1 119 ? -7.929 24.276 3.685 1.00 45.41 119 SER A O 1
#

Mean predicted aligned error: 10.93 Å

Radius of gyration: 15.56 Å; Cα contacts (8 Å, |Δi|>4): 81; chains: 1; bounding box: 31×36×48 Å

Solvent-accessible surface area (backbone atoms only — not comparable to full-atom values): 7038 Å² total; per-residue (Å²): 131,87,75,86,75,66,79,70,88,51,66,69,57,37,50,53,37,50,50,52,36,50,51,42,52,45,36,34,72,75,71,64,42,64,54,66,70,39,48,55,57,33,50,56,38,51,51,30,40,56,53,46,43,50,74,74,66,50,55,68,67,60,47,38,65,74,46,50,49,56,52,49,52,50,42,58,71,60,42,39,64,61,60,67,49,76,88,79,51,62,96,84,40,76,78,62,76,61,66,66,48,54,55,59,50,49,50,50,53,49,64,46,51,81,69,49,84,86,126

Sequence (119 aa):
MRRHLMHIRDTEHAELLLDEVGAYQQAITESGADPRGGADAILERFSAVVAYLLSQGYELDSIREQLIYPMRDWAVFTIAPRWIRPEAGDPNDPQSAGAPSKYLYDKITGYTKQFEPSS

Foldseek 3Di:
DDDPQDADDDVVSLVVLVVLLVVLLCCVQPVVPDLVVSLVSNCRSLVNSLVVCVVVVHDLVCCCVPPLVVVLVSCVPRPLVVLPDLPPDDPPDPVSVPRPSCVSNCVSVVVCVVSDDDD

Nearest PDB structures (foldseek):
  5cwb-assembly1_A  TM=5.298E-01  e=3.504E-01  synthetic construct
  7mwr-assembly1_B  TM=5.145E-01  e=5.575E-01  synthetic construct

pLDDT: mean 71.09, std 18.71, range [36.97, 94.75]